Protein AF-A0A436SDS4-F1 (afdb_monomer)

Structure (mmCIF, N/CA/C/O backbone):
data_AF-A0A436SDS4-F1
#
_entry.id   AF-A0A436SDS4-F1
#
loop_
_atom_site.group_PDB
_atom_site.id
_atom_site.type_symbol
_atom_site.label_atom_id
_atom_site.label_alt_id
_atom_site.label_comp_id
_atom_site.label_asym_id
_atom_site.label_entity_id
_atom_site.label_seq_id
_atom_site.pdbx_PDB_ins_code
_atom_site.Cartn_x
_atom_site.Cartn_y
_atom_site.Cartn_z
_atom_site.occupancy
_atom_site.B_iso_or_equiv
_atom_site.auth_seq_id
_atom_site.auth_comp_id
_atom_site.auth_asym_id
_atom_site.auth_atom_id
_atom_site.pdbx_PDB_model_num
ATOM 1 N N . MET A 1 1 ? 10.370 12.986 -16.959 1.00 64.31 1 MET A N 1
ATOM 2 C CA . MET A 1 1 ? 10.474 12.194 -15.726 1.00 64.31 1 MET A CA 1
ATOM 3 C C . MET A 1 1 ? 11.204 10.920 -16.077 1.00 64.31 1 MET A C 1
ATOM 5 O O . MET A 1 1 ? 10.854 10.309 -17.083 1.00 64.31 1 MET A O 1
ATOM 9 N N . GLY A 1 2 ? 12.291 10.632 -15.372 1.00 88.12 2 GLY A N 1
ATOM 10 C CA . GLY A 1 2 ? 13.133 9.462 -15.617 1.00 88.12 2 GLY A CA 1
ATOM 11 C C . GLY A 1 2 ? 12.727 8.273 -14.751 1.00 88.12 2 GLY A C 1
ATOM 12 O O . GLY A 1 2 ? 12.148 8.448 -13.685 1.00 88.12 2 GLY A O 1
ATOM 13 N N . ILE A 1 3 ? 13.109 7.066 -15.173 1.00 90.56 3 ILE A N 1
ATOM 14 C CA . ILE A 1 3 ? 12.833 5.827 -14.429 1.00 90.56 3 ILE A CA 1
ATOM 15 C C . ILE A 1 3 ? 13.349 5.868 -12.980 1.00 90.56 3 ILE A C 1
ATOM 17 O O . ILE A 1 3 ? 12.695 5.354 -12.083 1.00 90.56 3 ILE A O 1
ATOM 21 N N . GLN A 1 4 ? 14.475 6.548 -12.743 1.00 93.31 4 GLN A N 1
ATOM 22 C CA . GLN A 1 4 ? 15.042 6.755 -11.408 1.00 93.31 4 GLN A CA 1
ATOM 23 C C . GLN A 1 4 ? 14.134 7.619 -10.514 1.00 93.31 4 GLN A C 1
ATOM 25 O O . GLN A 1 4 ? 13.904 7.279 -9.358 1.00 93.31 4 GLN A O 1
ATOM 30 N N . GLU A 1 5 ? 13.567 8.703 -11.051 1.00 95.25 5 GLU A N 1
ATOM 31 C CA . GLU A 1 5 ? 12.647 9.579 -10.307 1.00 95.25 5 GLU A CA 1
ATOM 32 C C . GLU A 1 5 ? 11.339 8.846 -9.969 1.00 95.25 5 GLU A C 1
ATOM 34 O O . GLU A 1 5 ? 10.760 9.045 -8.898 1.00 95.25 5 GLU A O 1
ATOM 39 N N . ASP A 1 6 ? 10.872 7.982 -10.875 1.00 95.31 6 ASP A N 1
ATOM 40 C CA . ASP A 1 6 ? 9.683 7.160 -10.652 1.00 95.31 6 ASP A CA 1
ATOM 41 C C . ASP A 1 6 ? 9.939 6.084 -9.583 1.00 95.31 6 ASP A C 1
ATOM 43 O O . ASP A 1 6 ? 9.091 5.881 -8.712 1.00 95.31 6 ASP A O 1
ATOM 47 N N . ILE A 1 7 ? 11.121 5.452 -9.586 1.00 97.25 7 ILE A N 1
ATOM 48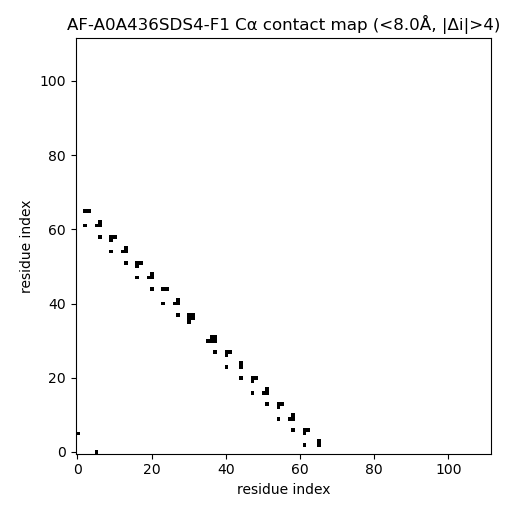 C CA . ILE A 1 7 ? 11.562 4.523 -8.531 1.00 97.25 7 ILE A CA 1
ATOM 49 C C . ILE A 1 7 ? 11.531 5.218 -7.166 1.00 97.25 7 ILE A C 1
ATOM 51 O O . ILE A 1 7 ? 10.861 4.738 -6.251 1.00 97.25 7 ILE A O 1
ATOM 55 N N . GLU A 1 8 ? 12.180 6.377 -7.040 1.00 97.56 8 GLU A N 1
ATOM 56 C CA . GLU A 1 8 ? 12.251 7.132 -5.782 1.00 97.56 8 GLU A CA 1
ATOM 57 C C . GLU A 1 8 ? 10.863 7.534 -5.270 1.00 97.56 8 GLU A C 1
ATOM 59 O O . GLU A 1 8 ? 10.565 7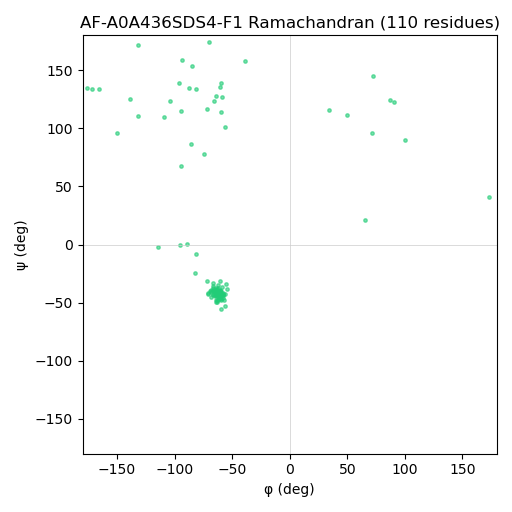.425 -4.076 1.00 97.56 8 GLU A O 1
ATOM 64 N N . ARG A 1 9 ? 9.970 7.947 -6.177 1.00 97.56 9 ARG A N 1
ATOM 65 C CA . ARG A 1 9 ? 8.587 8.289 -5.830 1.00 97.56 9 ARG A CA 1
ATOM 66 C C . ARG A 1 9 ? 7.823 7.086 -5.283 1.00 97.56 9 ARG A C 1
ATOM 68 O O . ARG A 1 9 ? 7.101 7.220 -4.293 1.00 97.56 9 ARG A O 1
ATOM 75 N N . VAL A 1 10 ? 7.964 5.920 -5.914 1.00 97.94 10 VAL A N 1
ATOM 76 C CA . VAL A 1 10 ? 7.288 4.694 -5.469 1.00 97.94 10 VAL A CA 1
ATOM 77 C C . VAL A 1 10 ? 7.853 4.217 -4.131 1.00 97.94 10 VAL A C 1
ATOM 79 O O . VAL A 1 10 ? 7.081 3.843 -3.247 1.00 97.94 10 VAL A O 1
ATOM 82 N N . GLU A 1 11 ? 9.169 4.284 -3.927 1.00 98.44 11 GLU A N 1
ATOM 83 C CA . GLU A 1 11 ? 9.792 3.959 -2.640 1.00 98.44 11 GLU A CA 1
ATOM 84 C C . GLU A 1 11 ? 9.281 4.856 -1.511 1.00 98.44 11 GLU A C 1
ATOM 86 O O . GLU A 1 11 ? 8.905 4.364 -0.441 1.00 98.44 11 GLU A O 1
ATOM 91 N N . GLN A 1 12 ? 9.220 6.166 -1.753 1.00 98.50 12 GLN A N 1
ATOM 92 C CA . GLN A 1 12 ? 8.685 7.115 -0.785 1.00 98.50 12 GLN A CA 1
ATOM 93 C C . GLN A 1 12 ? 7.215 6.811 -0.464 1.00 98.50 12 GLN A C 1
ATOM 95 O O . GLN A 1 12 ? 6.833 6.757 0.707 1.00 98.50 12 GLN A O 1
ATOM 100 N N . HIS A 1 13 ? 6.408 6.512 -1.482 1.00 98.12 13 HIS A N 1
ATOM 101 C CA . HIS A 1 13 ? 5.013 6.134 -1.289 1.00 98.12 13 HIS A CA 1
ATOM 102 C C . HIS A 1 13 ? 4.855 4.852 -0.450 1.00 98.12 13 HIS A C 1
ATOM 104 O O . HIS A 1 13 ? 3.993 4.779 0.428 1.00 98.12 13 HIS A O 1
ATOM 110 N N . ILE A 1 14 ? 5.717 3.848 -0.656 1.00 98.62 14 ILE A N 1
ATOM 111 C CA . ILE A 1 14 ? 5.735 2.626 0.164 1.00 98.62 14 ILE A CA 1
ATOM 112 C C . ILE A 1 14 ? 6.016 2.965 1.633 1.00 98.62 14 ILE A C 1
ATOM 114 O O . ILE A 1 14 ? 5.297 2.476 2.509 1.00 98.62 14 ILE A O 1
ATOM 118 N N . ARG A 1 15 ? 7.004 3.825 1.916 1.00 98.50 15 ARG A N 1
ATOM 119 C CA . ARG A 1 15 ? 7.336 4.251 3.290 1.00 98.50 15 ARG A CA 1
ATOM 120 C C . ARG A 1 15 ? 6.162 4.964 3.960 1.00 98.50 15 ARG A C 1
ATOM 122 O O . ARG A 1 15 ? 5.863 4.712 5.126 1.00 98.50 15 ARG A O 1
ATOM 129 N N . GLU A 1 16 ? 5.454 5.816 3.228 1.00 98.50 16 GLU A N 1
ATOM 130 C CA . GLU A 1 16 ? 4.261 6.502 3.735 1.00 98.50 16 GLU A CA 1
ATOM 131 C C . GLU A 1 16 ? 3.131 5.524 4.076 1.00 98.50 16 GLU A C 1
ATOM 133 O O . GLU A 1 16 ? 2.491 5.656 5.125 1.00 98.50 16 GLU A O 1
ATOM 138 N N . ILE A 1 17 ? 2.900 4.511 3.232 1.00 98.38 17 ILE A N 1
ATOM 139 C CA . ILE A 1 17 ? 1.923 3.453 3.519 1.00 98.38 17 ILE A CA 1
ATOM 140 C C . ILE A 1 17 ? 2.334 2.670 4.770 1.00 98.38 17 ILE A C 1
ATOM 142 O O . ILE A 1 17 ? 1.489 2.393 5.619 1.00 98.38 17 ILE A O 1
ATOM 146 N N . GLU A 1 18 ? 3.615 2.340 4.924 1.00 98.56 18 GLU A N 1
ATOM 147 C CA . GLU A 1 18 ? 4.126 1.620 6.096 1.00 98.56 18 GLU A CA 1
ATOM 148 C C . GLU A 1 18 ? 3.899 2.397 7.395 1.00 98.56 18 GLU A C 1
ATOM 150 O O . GLU A 1 18 ? 3.399 1.834 8.371 1.00 98.56 18 GLU A O 1
ATOM 155 N N . GLN A 1 19 ? 4.151 3.706 7.393 1.00 98.50 19 GLN A N 1
ATOM 156 C CA . GLN A 1 19 ? 3.842 4.556 8.543 1.00 98.50 19 GLN A CA 1
ATOM 157 C C . GLN A 1 19 ? 2.336 4.606 8.840 1.00 98.50 19 GLN A C 1
ATOM 159 O O . GLN A 1 19 ? 1.928 4.612 10.002 1.00 98.50 19 GLN A O 1
ATOM 164 N N . ARG A 1 20 ? 1.484 4.639 7.806 1.00 98.12 20 ARG A N 1
ATOM 165 C CA . ARG A 1 20 ? 0.020 4.608 7.975 1.00 98.12 20 ARG A CA 1
ATOM 166 C C . ARG A 1 20 ? -0.463 3.279 8.542 1.00 98.12 20 ARG A C 1
ATOM 168 O O . ARG A 1 20 ? -1.352 3.290 9.386 1.00 98.12 20 ARG A O 1
ATOM 175 N N . ILE A 1 21 ? 0.120 2.161 8.109 1.00 98.56 21 ILE A N 1
ATOM 176 C CA . ILE A 1 21 ? -0.163 0.827 8.654 1.00 98.56 21 ILE A CA 1
ATOM 177 C C . ILE A 1 21 ? 0.118 0.806 10.154 1.00 98.56 21 ILE A C 1
ATOM 179 O O . ILE A 1 21 ? -0.718 0.327 10.918 1.00 98.56 21 ILE A O 1
ATOM 183 N N . GLU A 1 22 ? 1.261 1.346 10.576 1.00 98.38 22 GLU A N 1
ATOM 184 C CA . GLU A 1 22 ? 1.634 1.351 11.989 1.00 98.38 22 GLU A CA 1
ATOM 185 C C . GLU A 1 22 ? 0.704 2.235 12.825 1.00 98.38 22 GLU A C 1
ATOM 187 O O . GLU A 1 22 ? 0.178 1.795 13.845 1.00 98.38 22 GLU A O 1
ATOM 192 N N . ARG A 1 23 ? 0.369 3.435 12.334 1.00 97.88 23 ARG A N 1
ATOM 193 C CA . ARG A 1 23 ? -0.647 4.282 12.980 1.00 97.88 23 ARG A CA 1
ATOM 194 C C . ARG A 1 23 ? -2.000 3.579 13.096 1.00 97.88 23 ARG A C 1
ATOM 196 O O . ARG A 1 23 ? -2.636 3.643 14.143 1.00 97.88 23 ARG A O 1
ATOM 203 N N . GLN A 1 24 ? -2.430 2.888 12.042 1.00 98.06 24 GLN A N 1
ATOM 204 C CA . GLN A 1 24 ? -3.718 2.199 12.023 1.00 98.06 24 GLN A CA 1
ATOM 205 C C . GLN A 1 24 ? -3.773 1.033 13.015 1.00 98.06 24 GLN A C 1
ATOM 207 O O . GLN A 1 24 ? -4.826 0.771 13.590 1.00 98.06 24 GLN A O 1
ATOM 212 N N . ARG A 1 25 ? -2.648 0.350 13.247 1.00 98.25 25 ARG A N 1
ATOM 213 C CA . ARG A 1 25 ? -2.546 -0.657 14.311 1.00 98.25 25 ARG A CA 1
ATOM 214 C C . ARG A 1 25 ? -2.779 -0.036 15.682 1.00 98.25 25 ARG A C 1
ATOM 216 O O . ARG A 1 25 ? -3.587 -0.572 16.427 1.00 98.25 25 ARG A O 1
ATOM 223 N N . GLY A 1 26 ? -2.169 1.118 15.959 1.00 97.94 26 GLY A N 1
ATOM 224 C CA . GLY A 1 26 ? -2.410 1.860 17.200 1.00 97.94 26 GLY A CA 1
ATOM 225 C C . GLY A 1 26 ? -3.882 2.243 17.394 1.00 97.94 26 GLY A C 1
ATOM 226 O O . GLY A 1 26 ? -4.425 2.052 18.477 1.00 97.94 26 GLY A O 1
ATOM 227 N N . VAL A 1 27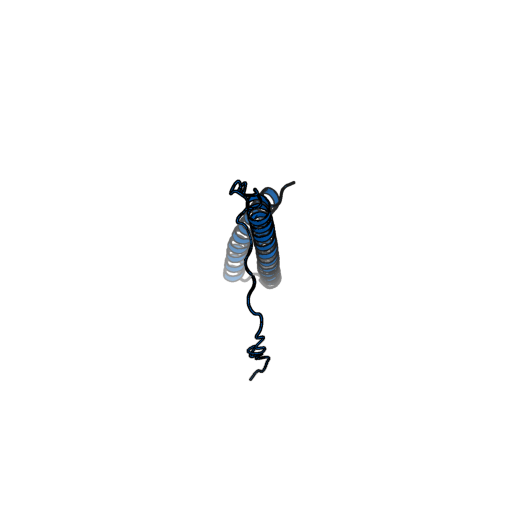 ? -4.557 2.698 16.331 1.00 96.81 27 VAL A N 1
ATOM 228 C CA . VAL A 1 27 ? -6.004 2.998 16.364 1.00 96.81 27 VAL A CA 1
ATOM 229 C C . VAL A 1 27 ? -6.832 1.756 16.698 1.00 96.81 27 VAL A C 1
ATOM 231 O O . VAL A 1 27 ? -7.770 1.841 17.486 1.00 96.81 27 VAL A O 1
ATOM 234 N N . ILE A 1 28 ? -6.496 0.602 16.113 1.00 98.06 28 ILE A N 1
ATOM 235 C CA . ILE A 1 28 ? -7.191 -0.660 16.401 1.00 98.06 28 ILE A CA 1
ATOM 236 C C . ILE A 1 28 ? -6.985 -1.054 17.863 1.00 98.06 28 ILE A C 1
ATOM 238 O O . ILE A 1 28 ? -7.972 -1.313 18.541 1.00 98.06 28 ILE A O 1
ATOM 242 N N . THR A 1 29 ? -5.746 -1.042 18.358 1.00 98.31 29 THR A N 1
ATOM 243 C CA . THR A 1 29 ? -5.443 -1.368 19.759 1.00 98.31 29 THR A CA 1
ATOM 244 C C . THR A 1 29 ? -6.210 -0.464 20.722 1.00 98.31 29 THR A C 1
ATOM 246 O O . THR A 1 29 ? -6.883 -0.961 21.618 1.00 98.31 29 THR A O 1
ATOM 249 N N . GLN A 1 30 ? -6.206 0.852 20.492 1.00 97.69 30 GLN A N 1
ATOM 250 C CA . GLN A 1 30 ? -6.946 1.794 21.334 1.00 97.69 30 GLN A CA 1
ATOM 251 C C . GLN A 1 30 ? -8.462 1.537 21.306 1.00 97.69 30 GLN A C 1
ATOM 253 O O . GLN A 1 30 ? -9.130 1.625 22.339 1.00 97.69 30 GLN A O 1
ATOM 258 N N . ALA A 1 31 ? -9.020 1.230 20.132 1.00 97.12 31 ALA A N 1
ATOM 259 C CA . ALA A 1 31 ? -10.435 0.905 19.997 1.00 97.12 31 ALA A CA 1
ATOM 260 C C . ALA A 1 31 ? -10.790 -0.389 20.748 1.00 97.12 31 ALA A C 1
ATOM 262 O O . ALA A 1 31 ? -11.805 -0.419 21.437 1.00 97.12 31 ALA A O 1
ATOM 263 N N . GLU A 1 32 ? -9.939 -1.415 20.684 1.00 97.00 32 GLU A N 1
ATOM 264 C CA . GLU A 1 32 ? -10.118 -2.674 21.420 1.00 97.00 32 GLU A CA 1
ATOM 265 C C . GLU A 1 32 ? -10.096 -2.467 22.932 1.00 97.00 32 GLU A C 1
ATOM 267 O O . GLU A 1 32 ? -11.003 -2.925 23.625 1.00 97.00 32 GLU A O 1
ATOM 272 N N . GLU A 1 33 ? -9.109 -1.726 23.436 1.00 97.81 33 GLU A N 1
ATOM 273 C CA . GLU A 1 33 ? -8.995 -1.382 24.859 1.00 97.81 33 GLU A CA 1
ATOM 274 C C . GLU A 1 33 ? -10.204 -0.581 25.358 1.00 97.81 33 GLU A C 1
ATOM 276 O O . GLU A 1 33 ? -10.620 -0.719 26.507 1.00 97.81 33 GLU A O 1
ATOM 281 N N . SER A 1 34 ? -10.801 0.225 24.479 1.00 97.12 34 SER A N 1
ATOM 282 C CA . SER A 1 34 ? -11.976 1.048 24.780 1.00 97.12 34 SER A CA 1
ATOM 283 C C . SER A 1 34 ? -13.311 0.329 24.536 1.00 97.12 34 SER A C 1
ATOM 285 O O . SER A 1 34 ? -14.366 0.936 24.715 1.00 97.12 34 SER A O 1
ATOM 287 N N . GLY A 1 35 ? -13.299 -0.935 24.090 1.00 97.00 35 GLY A N 1
ATOM 288 C CA . GLY A 1 35 ? -14.509 -1.688 23.736 1.00 97.00 35 GLY A CA 1
ATOM 289 C C . GLY A 1 35 ? -15.272 -1.131 22.524 1.00 97.00 35 GLY A C 1
ATOM 290 O O . GLY A 1 35 ? -16.468 -1.381 22.374 1.00 97.00 35 GLY A O 1
ATOM 291 N N . LEU A 1 36 ? -14.603 -0.353 21.670 1.00 97.00 36 LEU A N 1
ATOM 292 C CA . LEU A 1 36 ? -15.174 0.230 20.459 1.00 97.00 36 LEU A CA 1
ATOM 293 C C . LEU A 1 36 ? -15.103 -0.752 19.273 1.00 97.00 36 LEU A C 1
ATOM 295 O O . LEU A 1 36 ? -14.203 -1.593 19.207 1.00 97.00 36 LEU A O 1
ATOM 299 N N . PRO A 1 37 ? -16.010 -0.635 18.285 1.00 96.12 37 PRO A N 1
ATOM 300 C CA . PRO A 1 37 ? -15.977 -1.473 17.089 1.00 96.12 37 PRO A CA 1
ATOM 301 C C . PRO A 1 37 ? -14.679 -1.310 16.289 1.00 96.12 37 PRO A C 1
ATOM 303 O O . PRO A 1 37 ? -14.240 -0.191 16.015 1.00 96.12 37 PRO A O 1
ATOM 306 N N . THR A 1 38 ? -14.095 -2.427 15.842 1.00 97.50 38 THR A N 1
ATOM 307 C CA . THR A 1 38 ? -12.817 -2.427 15.104 1.00 97.50 38 THR A CA 1
ATOM 308 C C . THR A 1 38 ? -12.922 -2.883 13.649 1.00 97.50 38 THR A C 1
ATOM 310 O O . THR A 1 38 ? -11.930 -2.804 12.926 1.00 97.50 38 THR A O 1
ATOM 313 N N . ASP A 1 39 ? -14.106 -3.273 13.167 1.00 97.25 39 ASP A N 1
ATOM 314 C CA . ASP A 1 39 ? -14.292 -3.802 11.806 1.00 97.25 39 ASP A CA 1
ATOM 315 C C . ASP A 1 39 ? -13.882 -2.802 10.717 1.00 97.25 39 ASP A C 1
ATOM 317 O O . ASP A 1 39 ? -13.117 -3.133 9.810 1.00 97.25 39 ASP A O 1
ATOM 321 N N . GLY A 1 40 ? -14.324 -1.546 10.834 1.00 96.56 40 GLY A N 1
ATOM 322 C CA . GLY A 1 40 ? -13.932 -0.470 9.918 1.00 96.56 40 GLY A CA 1
ATOM 323 C C . GLY A 1 40 ? -12.413 -0.242 9.910 1.00 96.56 40 GLY A C 1
ATOM 324 O O . GLY A 1 40 ? -11.783 -0.357 8.853 1.00 96.56 40 GLY A O 1
ATOM 325 N N . PRO A 1 41 ? -11.792 0.017 11.077 1.00 96.69 41 PRO A N 1
ATOM 326 C CA . PRO A 1 41 ? -10.343 0.133 11.195 1.00 96.69 41 PRO A CA 1
ATOM 327 C C . PRO A 1 41 ? -9.551 -1.069 10.657 1.00 96.69 41 PRO A C 1
ATOM 329 O O . PRO A 1 41 ? -8.504 -0.870 10.034 1.00 96.69 41 PRO A O 1
ATOM 332 N N . ARG A 1 42 ? -10.041 -2.298 10.856 1.00 97.69 42 ARG A N 1
ATOM 333 C CA . ARG A 1 42 ? -9.424 -3.541 10.365 1.00 97.69 42 ARG A CA 1
ATOM 334 C C . ARG A 1 42 ? -9.539 -3.685 8.849 1.00 97.69 42 ARG A C 1
ATOM 336 O O . ARG A 1 42 ? -8.544 -4.027 8.210 1.00 97.69 42 ARG A O 1
ATOM 343 N N . ASN A 1 43 ? -10.691 -3.358 8.267 1.00 97.88 43 ASN A N 1
ATOM 344 C CA . ASN A 1 43 ? -10.868 -3.327 6.814 1.00 97.88 43 ASN A CA 1
ATOM 345 C C . ASN A 1 43 ? -9.939 -2.302 6.161 1.00 97.88 43 ASN A C 1
ATOM 347 O O . ASN A 1 43 ? -9.294 -2.591 5.154 1.00 97.88 43 ASN A O 1
ATOM 351 N N . PHE A 1 44 ? -9.806 -1.121 6.764 1.00 96.94 44 PHE A N 1
ATOM 352 C CA . PHE A 1 44 ? -8.881 -0.115 6.257 1.00 96.94 44 PHE A CA 1
ATOM 353 C C . PHE A 1 44 ? -7.416 -0.565 6.364 1.00 96.94 44 PHE A C 1
ATOM 355 O O . PHE A 1 44 ? -6.636 -0.378 5.430 1.00 96.94 44 PHE A O 1
ATOM 362 N N . LEU A 1 45 ? -7.037 -1.233 7.459 1.00 98.25 45 LEU A N 1
ATOM 363 C CA . LEU A 1 45 ? -5.709 -1.834 7.592 1.00 98.25 45 LEU A CA 1
ATOM 364 C C . LEU A 1 45 ? -5.444 -2.899 6.514 1.00 98.25 45 LEU A C 1
ATOM 366 O O . LEU A 1 45 ? -4.333 -2.964 5.986 1.00 98.25 45 LEU A O 1
ATOM 370 N N . TRP A 1 46 ? -6.436 -3.730 6.184 1.00 98.38 46 TRP A N 1
ATOM 371 C CA . TRP A 1 46 ? -6.334 -4.689 5.083 1.00 98.38 46 TRP A CA 1
ATOM 372 C C . TRP A 1 46 ? -6.083 -3.976 3.746 1.00 98.38 46 TRP A C 1
ATOM 374 O O . TRP A 1 46 ? -5.119 -4.306 3.057 1.00 98.38 46 TRP A O 1
ATOM 384 N N . PHE A 1 47 ? -6.849 -2.925 3.443 1.00 98.25 47 PHE A N 1
ATOM 385 C CA . PHE A 1 47 ? -6.669 -2.120 2.230 1.00 98.25 47 PHE A CA 1
ATOM 386 C C . PHE A 1 47 ? -5.260 -1.509 2.121 1.00 98.25 47 PHE A C 1
ATOM 388 O O . PHE A 1 47 ? -4.644 -1.534 1.052 1.00 98.25 47 PHE A O 1
ATOM 395 N N . LEU A 1 48 ? -4.706 -0.993 3.225 1.00 98.38 48 LEU A N 1
ATOM 396 C CA . LEU A 1 48 ? -3.340 -0.455 3.237 1.00 98.38 48 LEU A CA 1
ATOM 397 C C . LEU A 1 48 ? -2.287 -1.532 2.942 1.00 98.38 48 LEU A C 1
ATOM 399 O O . LEU A 1 48 ? -1.314 -1.264 2.236 1.00 98.38 48 LEU A O 1
ATOM 403 N N . LYS A 1 49 ? -2.469 -2.750 3.464 1.00 98.38 49 LYS A N 1
ATOM 404 C CA . LYS A 1 49 ? -1.567 -3.876 3.177 1.00 98.38 49 LYS A CA 1
ATOM 405 C C . LYS A 1 49 ? -1.618 -4.272 1.703 1.00 98.38 49 LYS A C 1
ATOM 407 O O . LYS A 1 49 ? -0.559 -4.487 1.119 1.00 98.38 49 LYS A O 1
ATOM 412 N N . GLU A 1 50 ? -2.810 -4.299 1.113 1.00 98.56 50 GLU A N 1
ATOM 413 C CA . GLU A 1 50 ? -2.992 -4.599 -0.309 1.00 98.56 50 GLU A CA 1
ATOM 414 C C . GLU A 1 50 ? -2.321 -3.536 -1.186 1.00 98.56 50 GLU A C 1
ATOM 416 O O . GLU A 1 50 ? -1.503 -3.847 -2.050 1.00 98.56 50 GLU A O 1
ATOM 421 N N . THR A 1 51 ? -2.558 -2.260 -0.871 1.00 97.88 51 THR A N 1
ATOM 422 C CA . THR A 1 51 ? -1.930 -1.127 -1.566 1.00 97.88 51 THR A CA 1
ATOM 423 C C . THR A 1 51 ? -0.401 -1.206 -1.490 1.00 97.88 51 THR A C 1
ATOM 425 O O . THR A 1 51 ? 0.279 -1.028 -2.497 1.00 97.88 51 THR A O 1
ATOM 428 N N . ARG A 1 52 ? 0.166 -1.539 -0.319 1.00 98.44 52 ARG A N 1
ATOM 429 C CA . ARG A 1 52 ? 1.618 -1.747 -0.162 1.00 98.44 52 ARG A CA 1
ATOM 430 C C . ARG A 1 52 ? 2.139 -2.875 -1.054 1.00 98.44 52 ARG A C 1
ATOM 432 O O . ARG A 1 52 ? 3.242 -2.749 -1.580 1.00 98.44 52 ARG A O 1
ATOM 439 N N . SER A 1 53 ? 1.387 -3.968 -1.193 1.00 98.50 53 SER A N 1
ATOM 440 C CA . SER A 1 53 ? 1.768 -5.087 -2.062 1.00 98.50 53 SER A CA 1
ATOM 441 C C . SER A 1 53 ? 1.833 -4.645 -3.522 1.00 98.50 53 SER A C 1
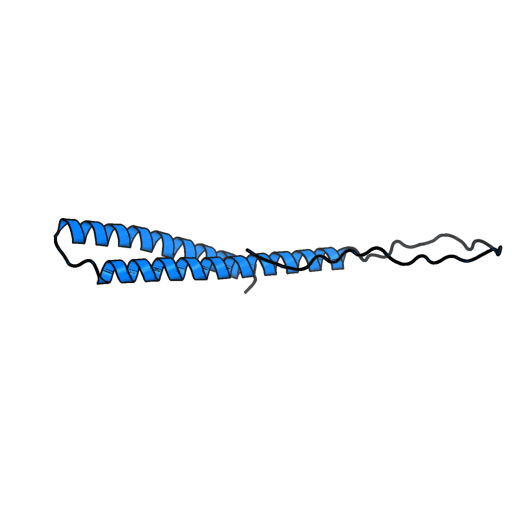ATOM 443 O O . SER A 1 53 ? 2.865 -4.813 -4.165 1.00 98.50 53 SER A O 1
ATOM 445 N N . LEU A 1 54 ? 0.790 -3.970 -4.008 1.00 98.44 54 LEU A N 1
ATOM 446 C CA . LEU A 1 54 ? 0.736 -3.459 -5.380 1.00 98.44 54 LEU A CA 1
ATOM 447 C C . LEU A 1 54 ? 1.868 -2.466 -5.678 1.00 98.44 54 LEU A C 1
ATOM 449 O O . LEU A 1 54 ? 2.498 -2.545 -6.732 1.00 98.44 54 LEU A O 1
ATOM 453 N N . SER A 1 55 ? 2.177 -1.568 -4.739 1.00 98.06 55 SER A N 1
ATOM 454 C CA . SER A 1 55 ? 3.294 -0.626 -4.884 1.00 98.06 55 SER A CA 1
ATOM 455 C C . SER A 1 55 ? 4.648 -1.335 -4.981 1.00 98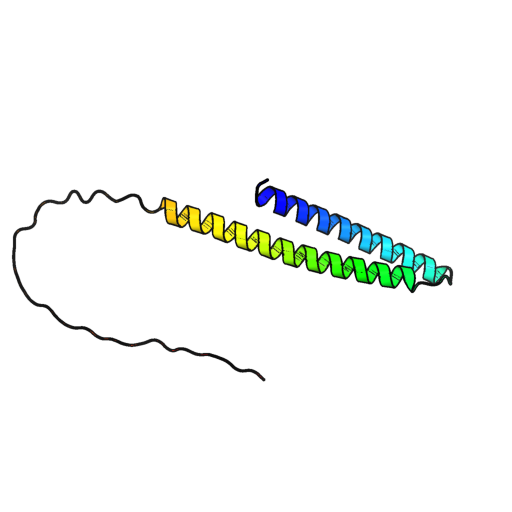.06 55 SER A C 1
ATOM 457 O O . SER A 1 55 ? 5.518 -0.899 -5.731 1.00 98.06 55 SER A O 1
ATOM 459 N N . ARG A 1 56 ? 4.837 -2.452 -4.270 1.00 98.50 56 ARG A N 1
ATOM 460 C CA . ARG A 1 56 ? 6.065 -3.260 -4.363 1.00 98.50 56 ARG A CA 1
ATOM 461 C C . ARG A 1 56 ? 6.180 -4.001 -5.677 1.00 98.50 56 ARG A C 1
ATOM 463 O O . ARG A 1 56 ? 7.258 -4.010 -6.264 1.00 98.50 56 ARG A O 1
ATOM 470 N N . ASP A 1 57 ? 5.081 -4.576 -6.149 1.00 98.50 57 ASP A N 1
ATOM 471 C CA . ASP A 1 57 ? 5.050 -5.220 -7.459 1.00 98.50 57 ASP A CA 1
ATOM 472 C C . ASP A 1 57 ? 5.365 -4.205 -8.561 1.00 98.50 57 ASP A C 1
ATOM 474 O O . ASP A 1 57 ? 6.106 -4.502 -9.500 1.00 98.50 57 ASP A O 1
ATOM 478 N N . HIS A 1 58 ? 4.851 -2.981 -8.426 1.00 97.62 58 HIS A N 1
ATOM 479 C CA . HIS A 1 58 ? 5.168 -1.891 -9.336 1.00 97.62 58 HIS A CA 1
ATOM 480 C C . HIS A 1 58 ? 6.650 -1.497 -9.281 1.00 97.62 58 HIS A C 1
ATOM 482 O O . HIS A 1 58 ? 7.287 -1.435 -10.334 1.00 97.62 58 HIS A O 1
ATOM 488 N N . LEU A 1 59 ? 7.217 -1.314 -8.084 1.00 98.12 59 LEU A N 1
ATOM 489 C CA . LEU A 1 59 ? 8.646 -1.042 -7.903 1.00 98.12 59 LEU A CA 1
ATOM 490 C C . LEU A 1 59 ? 9.515 -2.136 -8.540 1.00 98.12 59 LEU A C 1
ATOM 492 O O . LEU A 1 59 ? 10.475 -1.833 -9.242 1.00 98.12 59 LEU A O 1
ATOM 496 N N . GLY A 1 60 ? 9.144 -3.407 -8.365 1.00 97.94 60 GLY A N 1
ATOM 497 C CA . GLY A 1 60 ? 9.846 -4.535 -8.979 1.00 97.94 60 GLY A CA 1
ATOM 498 C C . GLY A 1 60 ? 9.881 -4.463 -10.509 1.00 97.94 60 GLY A C 1
ATOM 499 O O . GLY A 1 60 ? 10.900 -4.791 -11.116 1.00 97.94 60 GLY A O 1
ATOM 500 N N . ARG A 1 61 ? 8.803 -3.982 -11.143 1.00 96.94 61 ARG A N 1
ATOM 501 C CA . ARG A 1 61 ? 8.766 -3.756 -12.598 1.00 96.94 61 ARG A CA 1
ATOM 502 C C . ARG A 1 61 ? 9.683 -2.608 -13.015 1.00 96.94 61 ARG A C 1
ATOM 504 O O . ARG A 1 61 ? 10.456 -2.787 -13.948 1.00 96.94 61 ARG A O 1
ATOM 511 N N . LEU A 1 62 ? 9.656 -1.485 -12.293 1.00 96.81 62 LEU A N 1
ATOM 512 C CA . LEU A 1 62 ? 10.533 -0.342 -12.577 1.00 96.81 62 LEU A CA 1
ATOM 513 C C . LEU A 1 62 ? 12.016 -0.721 -12.469 1.00 96.81 62 LEU A C 1
ATOM 515 O O . LEU A 1 62 ? 12.802 -0.387 -13.349 1.00 96.81 62 LEU A O 1
ATOM 519 N N . LEU A 1 63 ? 12.396 -1.481 -11.441 1.00 96.31 63 LEU A N 1
ATOM 520 C CA . LEU A 1 63 ? 13.770 -1.965 -11.279 1.00 96.31 63 LEU A CA 1
ATOM 521 C C . LEU A 1 63 ? 14.190 -2.911 -12.416 1.00 96.31 63 LEU A C 1
ATOM 523 O O . LEU A 1 63 ? 15.320 -2.843 -12.900 1.00 96.31 63 LEU A O 1
ATOM 527 N N . ALA A 1 64 ? 13.286 -3.780 -12.877 1.00 95.19 64 ALA A N 1
ATOM 528 C CA . ALA A 1 64 ? 13.559 -4.663 -14.009 1.00 95.19 64 ALA A CA 1
ATOM 529 C C . ALA A 1 64 ? 13.742 -3.885 -15.324 1.00 95.19 64 ALA A C 1
ATOM 531 O O . ALA A 1 64 ? 14.622 -4.218 -16.121 1.00 95.19 64 ALA A O 1
ATOM 532 N N . ASP A 1 65 ? 12.937 -2.847 -15.545 1.00 92.88 65 ASP A N 1
ATOM 533 C CA . ASP A 1 65 ? 13.046 -1.976 -16.715 1.00 92.88 65 ASP A CA 1
ATOM 534 C C . ASP A 1 65 ? 14.334 -1.140 -16.673 1.00 92.88 65 ASP A C 1
ATOM 536 O O . ASP A 1 65 ? 15.023 -1.016 -17.689 1.00 92.88 65 ASP A O 1
ATOM 540 N N . GLU A 1 66 ? 14.727 -0.647 -15.494 1.00 93.00 66 GLU A N 1
ATOM 541 C CA . GLU A 1 66 ? 15.986 0.076 -15.300 1.00 93.00 66 GLU A CA 1
ATOM 542 C C . GLU A 1 66 ? 17.194 -0.816 -15.620 1.00 93.00 66 GLU A C 1
ATOM 544 O O . GLU A 1 66 ? 18.103 -0.411 -16.353 1.00 93.00 66 GLU A O 1
ATOM 549 N N . PHE A 1 67 ? 17.182 -2.060 -15.137 1.00 91.00 67 PHE A N 1
ATOM 550 C CA . PHE A 1 67 ? 18.229 -3.036 -15.424 1.00 91.00 67 PHE A CA 1
ATOM 551 C C . PHE A 1 67 ? 18.347 -3.320 -16.930 1.00 91.00 67 PHE A C 1
ATOM 553 O O . PHE A 1 67 ? 19.438 -3.259 -17.496 1.00 91.00 67 PHE A O 1
ATOM 560 N N . ARG A 1 68 ? 17.217 -3.538 -17.616 1.00 90.06 68 ARG A N 1
ATOM 561 C CA . ARG A 1 68 ? 17.184 -3.757 -19.075 1.00 90.06 68 ARG A CA 1
ATOM 562 C C . ARG A 1 68 ? 17.695 -2.554 -19.865 1.00 90.06 68 ARG A C 1
ATOM 564 O O . ARG A 1 68 ? 18.364 -2.731 -20.888 1.00 90.06 68 ARG A O 1
ATOM 571 N N . ALA A 1 69 ? 17.389 -1.340 -19.411 1.00 85.12 69 ALA A N 1
ATOM 572 C CA . ALA A 1 69 ? 17.878 -0.116 -20.035 1.00 85.12 69 ALA A CA 1
ATOM 573 C C . ALA A 1 69 ? 19.407 0.002 -19.913 1.00 85.12 69 ALA A C 1
ATOM 575 O O . ALA A 1 69 ? 20.081 0.274 -20.910 1.00 85.12 69 ALA A O 1
ATOM 576 N N . LYS A 1 70 ? 19.964 -0.284 -18.727 1.00 82.88 70 LYS A N 1
ATOM 577 C CA . LYS A 1 70 ? 21.417 -0.291 -18.480 1.00 82.88 70 LYS A CA 1
ATOM 578 C C . LYS A 1 70 ? 22.137 -1.378 -19.291 1.00 82.88 70 LYS A C 1
ATOM 580 O O . LYS A 1 70 ? 23.148 -1.093 -19.933 1.00 82.88 70 LYS A O 1
ATOM 585 N N . ASP A 1 71 ? 21.582 -2.588 -19.358 1.00 78.94 71 ASP A N 1
ATOM 586 C CA . ASP A 1 71 ? 22.126 -3.693 -20.163 1.00 78.94 71 ASP A CA 1
ATOM 587 C C . ASP A 1 71 ? 22.170 -3.368 -21.663 1.00 78.94 71 ASP A C 1
ATOM 589 O O . ASP A 1 71 ? 23.133 -3.699 -22.363 1.00 78.94 71 ASP A O 1
ATOM 593 N N . SER A 1 72 ? 21.134 -2.698 -22.171 1.00 74.88 72 SER A N 1
ATOM 594 C CA . SER A 1 72 ? 21.058 -2.290 -23.577 1.00 74.88 72 SER A CA 1
ATOM 595 C C . SER A 1 72 ? 22.113 -1.231 -23.918 1.00 74.88 72 SER A C 1
ATOM 597 O O . SER A 1 72 ? 22.730 -1.294 -24.982 1.00 74.88 72 SER A O 1
ATOM 599 N N . GLN A 1 73 ? 22.382 -0.300 -22.997 1.00 71.19 73 GLN A N 1
ATOM 600 C CA . GLN A 1 73 ? 23.439 0.705 -23.149 1.00 71.19 73 GLN A CA 1
ATOM 601 C C . GLN A 1 73 ? 24.839 0.074 -23.145 1.00 71.19 73 GLN A C 1
ATOM 603 O O . GLN A 1 73 ? 25.662 0.406 -23.999 1.00 71.19 73 GLN A O 1
ATOM 608 N N . LEU A 1 74 ? 25.095 -0.893 -22.257 1.00 68.50 74 LEU A N 1
ATOM 609 C CA . LEU A 1 74 ? 26.366 -1.629 -22.211 1.00 68.50 74 LEU A CA 1
ATOM 610 C C . LEU A 1 74 ? 26.608 -2.465 -23.479 1.00 68.50 74 LEU A C 1
ATOM 612 O O . LEU A 1 74 ? 27.735 -2.535 -23.970 1.00 68.50 74 LEU A O 1
ATOM 616 N N . ARG A 1 75 ? 25.558 -3.070 -24.052 1.00 59.81 75 ARG A N 1
ATOM 617 C CA . ARG A 1 75 ? 25.654 -3.818 -25.319 1.00 59.81 75 ARG A CA 1
ATOM 618 C C . ARG A 1 75 ? 25.858 -2.920 -26.539 1.00 59.81 75 ARG A C 1
ATOM 620 O O . ARG A 1 75 ? 26.512 -3.348 -27.483 1.00 59.81 75 ARG A O 1
ATOM 627 N N . CYS A 1 76 ? 25.331 -1.696 -26.530 1.00 56.69 76 CYS A N 1
ATOM 628 C CA . CYS A 1 76 ? 25.504 -0.759 -27.642 1.00 56.69 76 CYS A CA 1
ATOM 629 C C . CYS A 1 76 ? 26.852 -0.011 -27.592 1.00 56.69 76 CYS A C 1
ATOM 631 O O . CYS A 1 76 ? 27.359 0.399 -28.633 1.00 56.69 76 CYS A O 1
ATOM 633 N N . GLY A 1 77 ? 27.462 0.127 -26.407 1.00 54.31 77 GLY A N 1
ATOM 634 C CA . GLY A 1 77 ? 28.773 0.761 -26.217 1.00 54.31 77 GLY A CA 1
ATOM 635 C C . GLY A 1 77 ? 29.992 -0.129 -26.505 1.00 54.31 77 GLY A C 1
ATOM 636 O O . GLY A 1 77 ? 31.111 0.376 -26.519 1.00 54.31 77 GLY A O 1
ATOM 637 N N . SER A 1 78 ? 29.8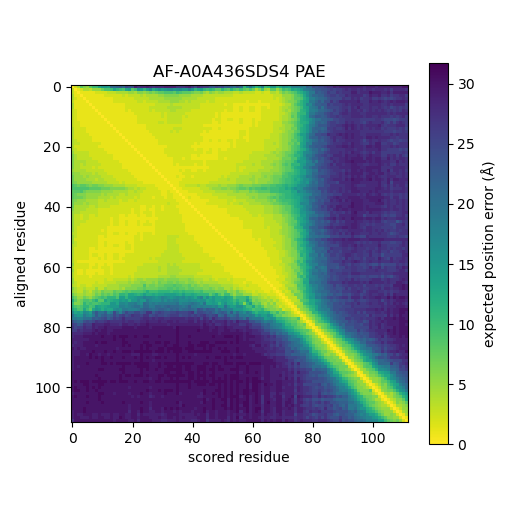12 -1.435 -26.744 1.00 53.22 78 SER A N 1
ATOM 638 C CA . SER A 1 78 ? 30.918 -2.376 -27.007 1.00 53.22 78 SER A CA 1
ATOM 639 C C . SER A 1 78 ? 31.211 -2.622 -28.493 1.00 53.22 78 SER A C 1
ATOM 641 O O . SER A 1 78 ? 32.159 -3.334 -28.826 1.00 53.22 78 SER A O 1
ATOM 643 N N . LEU A 1 79 ? 30.458 -2.001 -29.405 1.00 50.22 79 LEU A N 1
ATOM 644 C CA . LEU A 1 79 ? 30.711 -2.065 -30.845 1.00 50.22 79 LEU A CA 1
ATOM 645 C C . LEU A 1 79 ? 31.559 -0.872 -31.300 1.00 50.22 79 LEU A C 1
ATOM 647 O O . LEU A 1 79 ? 31.099 -0.017 -32.052 1.00 50.22 79 LEU A O 1
ATOM 651 N N . HIS A 1 80 ? 32.821 -0.832 -30.869 1.00 44.47 80 HIS A N 1
ATOM 652 C CA . HIS A 1 80 ? 33.848 -0.092 -31.601 1.00 44.47 80 HIS A CA 1
ATOM 653 C C . HIS A 1 80 ? 34.721 -1.108 -32.359 1.00 44.47 80 HIS A C 1
ATOM 655 O O . HIS A 1 80 ? 35.238 -2.046 -31.741 1.00 44.47 80 HIS A O 1
ATOM 661 N N . PRO A 1 81 ? 34.853 -0.991 -33.694 1.00 46.06 81 PRO A N 1
ATOM 662 C CA . PRO A 1 81 ? 35.565 -1.964 -34.502 1.00 46.06 81 PRO A CA 1
ATOM 663 C C . PRO A 1 81 ? 37.056 -1.818 -34.219 1.00 46.06 81 PRO A C 1
ATOM 665 O O . PRO A 1 81 ? 37.659 -0.783 -34.498 1.00 46.06 81 PRO A O 1
ATOM 668 N N . GLN A 1 82 ? 37.672 -2.860 -33.666 1.00 43.59 82 GLN A N 1
ATOM 669 C CA . GLN A 1 82 ? 39.125 -2.939 -33.672 1.00 43.59 82 GLN A CA 1
ATOM 670 C C . GLN A 1 82 ? 39.576 -2.923 -35.133 1.00 43.59 82 GLN A C 1
ATOM 672 O O . GLN A 1 82 ? 39.261 -3.830 -35.904 1.00 43.59 82 GLN A O 1
ATOM 677 N N . GLY A 1 83 ? 40.274 -1.853 -35.510 1.00 45.75 83 GLY A N 1
ATOM 678 C CA . GLY A 1 83 ? 40.898 -1.705 -36.811 1.00 45.75 83 GLY A CA 1
ATOM 679 C C . GLY A 1 83 ? 41.843 -2.872 -37.073 1.00 45.75 83 GLY A C 1
ATOM 680 O O . GLY A 1 83 ? 42.973 -2.901 -36.588 1.00 45.75 83 GLY A O 1
ATOM 681 N N . LEU A 1 84 ? 41.382 -3.831 -37.871 1.00 44.06 84 LEU A N 1
ATOM 682 C CA . LEU A 1 84 ? 42.212 -4.869 -38.466 1.00 44.06 84 LEU A CA 1
ATOM 683 C C . LEU A 1 84 ? 43.029 -4.249 -39.604 1.00 44.06 84 LEU A C 1
ATOM 685 O O . LEU A 1 84 ? 42.739 -4.424 -40.781 1.00 44.06 84 LEU A O 1
ATOM 689 N N . SER A 1 85 ? 44.089 -3.528 -39.240 1.00 51.31 85 SER A N 1
ATOM 690 C CA . SER A 1 85 ? 45.235 -3.332 -40.124 1.00 51.31 85 SER A CA 1
ATOM 691 C C . SER A 1 85 ? 46.181 -4.514 -39.938 1.00 51.31 85 SER A C 1
ATOM 693 O O . SER A 1 85 ? 47.095 -4.472 -39.114 1.00 51.31 85 SER A O 1
ATOM 695 N N . ARG A 1 86 ? 45.950 -5.601 -40.682 1.00 44.91 86 ARG A N 1
ATOM 696 C CA . ARG A 1 86 ? 46.985 -6.602 -40.970 1.00 44.91 86 ARG A CA 1
ATOM 697 C C . ARG A 1 86 ? 46.884 -7.054 -42.428 1.00 44.91 86 ARG A C 1
ATOM 699 O O . ARG A 1 86 ? 45.831 -7.440 -42.913 1.00 44.91 86 ARG A O 1
ATOM 706 N N . LYS A 1 87 ? 48.037 -6.899 -43.077 1.00 44.69 87 LYS A N 1
ATOM 707 C CA . LYS A 1 87 ? 48.449 -7.086 -44.475 1.00 44.69 87 LYS A CA 1
ATOM 708 C C . LYS A 1 87 ? 47.851 -8.306 -45.205 1.00 44.69 87 LYS A C 1
ATOM 710 O O . LYS A 1 87 ? 47.512 -9.290 -44.553 1.00 44.69 87 LYS A O 1
ATOM 715 N N . PRO A 1 88 ? 47.809 -8.282 -46.555 1.00 40.53 88 PRO A N 1
ATOM 716 C CA . PRO A 1 88 ? 47.334 -9.412 -47.347 1.00 40.53 88 PRO A CA 1
ATOM 717 C C . PRO A 1 88 ? 48.278 -10.607 -47.182 1.00 40.53 88 PRO A C 1
ATOM 719 O O . PRO A 1 88 ? 49.476 -10.504 -47.448 1.00 40.53 88 PRO A O 1
ATOM 722 N N . VAL A 1 89 ? 47.733 -11.742 -46.747 1.00 48.91 89 VAL A N 1
ATOM 723 C CA . VAL A 1 89 ? 48.423 -13.032 -46.799 1.00 48.91 89 VAL A CA 1
ATOM 724 C C . VAL A 1 89 ? 48.001 -13.720 -48.087 1.00 48.91 89 VAL A C 1
ATOM 726 O O . VAL A 1 89 ? 46.833 -14.048 -48.293 1.00 48.91 89 VAL A O 1
ATOM 729 N N . SER A 1 90 ? 48.974 -13.894 -48.970 1.00 45.12 90 SER A N 1
ATOM 730 C CA . SER A 1 90 ? 48.868 -14.674 -50.190 1.00 45.12 90 SER A CA 1
ATOM 731 C C . SER A 1 90 ? 48.487 -16.125 -49.881 1.00 45.12 90 SER A C 1
ATOM 733 O O . SER A 1 90 ? 49.146 -16.789 -49.092 1.00 45.12 90 SER A O 1
ATOM 735 N N . HIS A 1 91 ? 47.424 -16.577 -50.542 1.00 40.53 91 HIS A N 1
ATOM 736 C CA . HIS A 1 91 ? 47.232 -17.895 -51.154 1.00 40.53 91 HIS A CA 1
ATOM 737 C C . HIS A 1 91 ? 47.872 -19.127 -50.475 1.00 40.53 91 HIS A C 1
ATOM 739 O O . HIS A 1 91 ? 49.081 -19.320 -50.522 1.00 40.53 91 HIS A O 1
ATOM 745 N N . THR A 1 92 ? 47.038 -20.058 -50.004 1.00 45.00 92 THR A N 1
ATOM 746 C CA . THR A 1 92 ? 47.026 -21.449 -50.504 1.00 45.00 92 THR A CA 1
ATOM 747 C C . THR A 1 92 ? 45.764 -22.174 -50.036 1.00 45.00 92 THR A C 1
ATOM 749 O O . THR A 1 92 ? 45.358 -22.096 -48.880 1.00 45.00 92 THR A O 1
ATOM 752 N N . MET A 1 93 ? 45.131 -22.865 -50.983 1.00 38.91 93 MET A N 1
ATOM 753 C CA . MET A 1 93 ? 44.040 -23.809 -50.769 1.00 38.91 93 MET A CA 1
ATOM 754 C C . MET A 1 93 ? 44.453 -24.975 -49.861 1.00 38.91 93 MET A C 1
ATOM 756 O O . MET A 1 93 ? 45.497 -25.579 -50.114 1.00 38.91 93 MET A O 1
ATOM 760 N N . ARG A 1 94 ? 43.561 -25.387 -48.949 1.00 40.09 94 ARG A N 1
ATOM 761 C CA . ARG A 1 94 ? 42.983 -26.747 -48.931 1.00 40.09 94 ARG A CA 1
ATOM 762 C C . ARG A 1 94 ? 41.916 -26.931 -47.840 1.00 40.09 94 ARG A C 1
ATOM 764 O O . ARG A 1 94 ? 42.109 -26.536 -46.699 1.00 40.09 94 ARG A O 1
ATOM 771 N N . ASP A 1 95 ? 40.826 -27.561 -48.272 1.00 36.41 95 ASP A N 1
ATOM 772 C CA . ASP A 1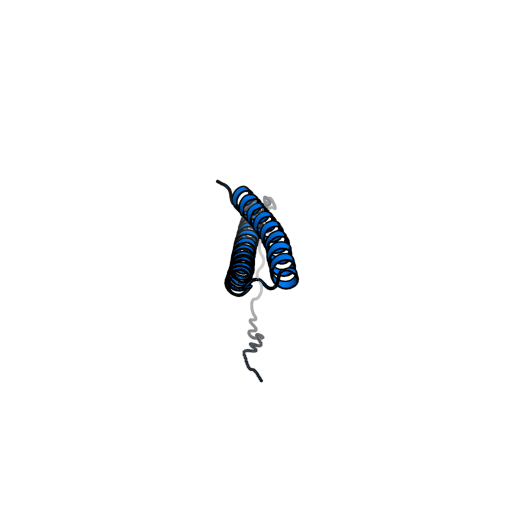 95 ? 39.942 -28.485 -47.551 1.00 36.41 95 ASP A CA 1
ATOM 773 C C . ASP A 1 95 ? 38.999 -27.966 -46.439 1.00 36.41 95 ASP A C 1
ATOM 775 O O . ASP A 1 95 ? 39.307 -27.896 -45.255 1.00 36.41 95 ASP A O 1
ATOM 779 N N . SER A 1 96 ? 37.752 -27.716 -46.860 1.00 40.69 96 SER A N 1
ATOM 780 C CA . SER A 1 96 ? 36.530 -28.127 -46.135 1.00 40.69 96 SER A CA 1
ATOM 781 C C . SER A 1 96 ? 36.352 -29.661 -46.211 1.00 40.69 96 SER A C 1
ATOM 783 O O . SER A 1 96 ? 37.033 -30.269 -47.035 1.00 40.69 96 SER A O 1
ATOM 785 N N . PRO A 1 97 ? 35.377 -30.314 -45.529 1.00 53.34 97 PRO A N 1
ATOM 786 C CA . PRO A 1 97 ? 34.417 -29.851 -44.508 1.00 53.34 97 PRO A CA 1
ATOM 787 C C . PRO A 1 97 ? 34.360 -30.777 -43.260 1.00 53.34 97 PRO A C 1
ATOM 789 O O . PRO A 1 97 ? 34.842 -31.904 -43.299 1.00 53.34 97 PRO A O 1
ATOM 792 N N . GLN A 1 98 ? 33.652 -30.383 -42.189 1.00 46.94 98 GLN A N 1
ATOM 793 C CA . GLN A 1 98 ? 32.527 -31.198 -41.686 1.00 46.94 98 GLN A CA 1
ATOM 794 C C . GLN A 1 98 ? 31.696 -30.530 -40.582 1.00 46.94 98 GLN A C 1
ATOM 796 O O . GLN A 1 98 ? 32.185 -29.987 -39.597 1.00 46.94 98 GLN A O 1
ATOM 801 N N . VAL A 1 99 ? 30.391 -30.644 -40.806 1.00 47.91 99 VAL A N 1
ATOM 802 C CA . VAL A 1 99 ? 29.248 -30.255 -39.990 1.00 47.91 99 VAL A CA 1
ATOM 8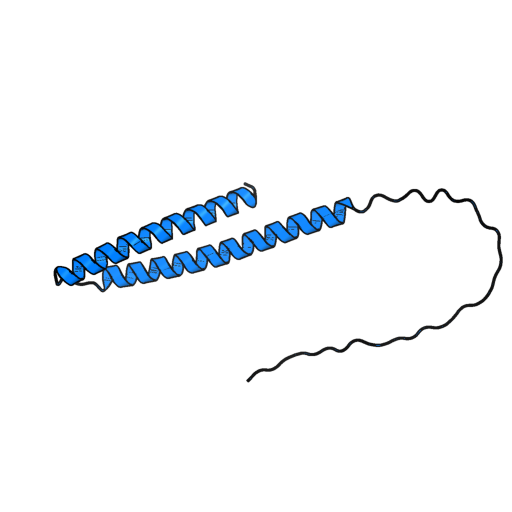03 C C . VAL A 1 99 ? 28.893 -31.406 -39.039 1.00 47.91 99 VAL A C 1
ATOM 805 O O . VAL A 1 99 ? 28.760 -32.542 -39.482 1.00 47.91 99 VAL A O 1
ATOM 808 N N . ARG A 1 100 ? 28.653 -31.106 -37.758 1.00 47.88 100 ARG A N 1
ATOM 809 C CA . ARG A 1 100 ? 27.830 -31.887 -36.805 1.00 47.88 100 ARG A CA 1
ATOM 810 C C . ARG A 1 100 ? 27.242 -30.869 -35.819 1.00 47.88 100 ARG A C 1
ATOM 812 O O . ARG A 1 100 ? 27.991 -30.296 -35.043 1.00 47.88 100 ARG A O 1
ATOM 819 N N . LEU A 1 101 ? 26.022 -30.352 -35.982 1.00 45.25 101 LEU A N 1
ATOM 820 C CA . LEU A 1 101 ? 24.705 -30.969 -35.758 1.00 45.25 101 LEU A CA 1
ATOM 821 C C . LEU A 1 101 ? 24.565 -31.668 -34.386 1.00 45.25 101 LEU A C 1
ATOM 823 O O . LEU A 1 101 ? 25.096 -32.752 -34.178 1.00 45.25 101 LEU A O 1
ATOM 827 N N . LEU A 1 102 ? 23.712 -31.037 -33.561 1.00 44.59 102 LEU A N 1
ATOM 828 C CA . LEU A 1 102 ? 22.825 -31.570 -32.510 1.00 44.59 102 LEU A CA 1
ATOM 829 C C . LEU A 1 1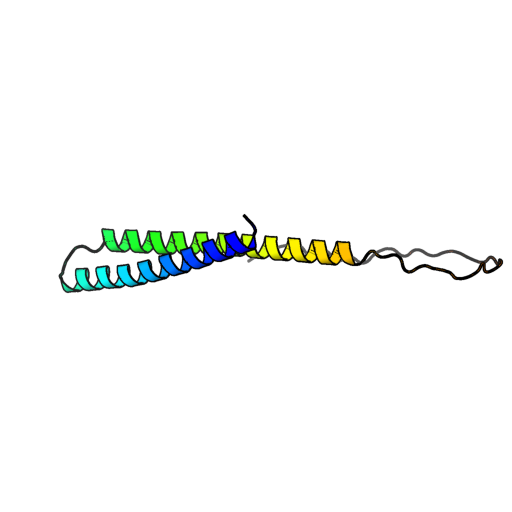02 ? 23.346 -31.684 -31.070 1.00 44.59 102 LEU A C 1
ATOM 831 O O . LEU A 1 102 ? 24.275 -32.424 -30.769 1.00 44.59 102 LEU A O 1
ATOM 835 N N . GLY A 1 103 ? 22.620 -31.016 -30.162 1.00 43.69 103 GLY A N 1
ATOM 836 C CA . GLY A 1 103 ? 22.729 -31.238 -28.721 1.00 43.69 103 GLY A CA 1
ATOM 837 C C . GLY A 1 103 ? 21.947 -30.275 -27.819 1.00 43.69 103 GLY A C 1
ATOM 838 O O . GLY A 1 103 ? 22.483 -29.868 -26.799 1.00 43.69 103 GLY A O 1
ATOM 839 N N . PHE A 1 104 ? 20.709 -29.892 -28.158 1.00 43.84 104 PHE A N 1
ATOM 840 C CA . PHE A 1 104 ? 19.779 -29.308 -27.175 1.00 43.84 104 PHE A CA 1
ATOM 841 C C . PHE A 1 104 ? 19.108 -30.434 -26.372 1.00 43.84 104 PHE A C 1
ATOM 843 O O . PHE A 1 104 ? 18.541 -31.335 -26.993 1.00 43.84 104 PHE A O 1
ATOM 850 N N . PRO A 1 105 ? 19.033 -30.333 -25.033 1.00 57.16 105 PRO A N 1
ATOM 851 C CA . PRO A 1 105 ? 17.919 -30.906 -24.289 1.00 57.16 105 PRO A CA 1
ATOM 852 C C . PRO A 1 105 ? 17.020 -29.797 -23.740 1.00 57.16 105 PRO A C 1
ATOM 854 O O . PRO A 1 105 ? 17.354 -29.052 -22.822 1.00 57.16 105 PRO A O 1
ATOM 857 N N . ASN A 1 106 ? 15.843 -29.740 -24.346 1.00 44.03 106 ASN A N 1
ATOM 858 C CA . ASN A 1 106 ? 14.609 -29.185 -23.820 1.00 44.03 106 ASN A CA 1
ATOM 859 C C . ASN A 1 106 ? 14.170 -30.005 -22.595 1.00 44.03 106 ASN A C 1
ATOM 861 O O . ASN A 1 106 ? 14.016 -31.217 -22.724 1.00 44.03 106 ASN A O 1
ATOM 865 N N . TYR A 1 107 ? 13.908 -29.360 -21.454 1.00 51.91 107 TYR A N 1
ATOM 866 C CA . TYR A 1 107 ? 13.003 -29.921 -20.452 1.00 51.91 107 TYR A CA 1
ATOM 867 C C . TYR A 1 107 ? 11.986 -28.880 -19.991 1.00 51.91 107 TYR A C 1
ATOM 869 O O . TYR A 1 107 ? 12.278 -27.900 -19.312 1.00 51.91 107 TYR A O 1
ATOM 877 N N . ASN A 1 108 ? 10.760 -29.156 -20.413 1.00 44.72 108 ASN A N 1
ATOM 878 C CA . ASN A 1 108 ? 9.511 -28.526 -20.054 1.00 44.72 108 ASN A CA 1
ATOM 879 C C . ASN A 1 108 ? 8.840 -29.350 -18.934 1.00 44.72 108 ASN A C 1
ATOM 881 O O . ASN A 1 108 ? 8.725 -30.564 -19.063 1.00 44.72 108 ASN A O 1
ATOM 885 N N . ARG A 1 109 ? 8.262 -28.641 -17.956 1.00 43.69 109 ARG A N 1
ATOM 886 C CA . ARG A 1 109 ? 6.964 -28.913 -17.298 1.00 43.69 109 ARG A CA 1
ATOM 887 C C . ARG A 1 109 ? 6.753 -30.079 -16.310 1.00 43.69 109 ARG A C 1
ATOM 889 O O . ARG A 1 109 ? 7.055 -31.232 -16.581 1.00 43.69 109 ARG A O 1
ATOM 896 N N . LYS A 1 110 ? 5.883 -29.718 -15.345 1.00 48.38 110 LYS A N 1
ATOM 897 C CA . LYS A 1 110 ? 5.062 -30.491 -14.379 1.00 48.38 110 LYS A CA 1
ATOM 898 C C . LYS A 1 110 ? 5.807 -30.825 -13.078 1.00 48.38 110 LYS A C 1
ATOM 900 O O . LYS A 1 110 ? 6.881 -31.387 -13.124 1.00 48.38 110 LYS A O 1
ATOM 905 N N . GLY A 1 111 ? 5.328 -30.475 -11.886 1.00 51.00 111 GLY A N 1
ATOM 906 C CA . GLY A 1 111 ? 3.955 -30.234 -11.452 1.00 51.00 111 GLY A CA 1
ATOM 907 C C . GLY A 1 111 ? 3.433 -31.464 -10.721 1.00 51.00 111 GLY A C 1
ATOM 908 O O . GLY A 1 111 ? 2.872 -32.345 -11.370 1.00 51.00 111 GLY A O 1
ATOM 909 N N . ARG A 1 112 ? 3.634 -31.500 -9.403 1.00 49.88 112 ARG A N 1
ATOM 910 C CA . ARG A 1 112 ? 2.712 -31.979 -8.365 1.00 49.88 112 ARG A CA 1
ATOM 911 C C . ARG A 1 112 ? 3.329 -31.729 -6.999 1.00 49.88 112 ARG A C 1
ATOM 913 O O . ARG A 1 112 ? 4.549 -31.961 -6.882 1.00 49.88 112 ARG A O 1
#

Radius of gyration: 29.8 Å; Cα contacts (8 Å, |Δi|>4): 36; chains: 1; bounding box: 65×44×76 Å

Foldseek 3Di:
DDLVVVLVVLVVVLVVLVVVLVVLVVVQVVCVVVVHDCPVSVVVSVVSVVVSVVSVVVSVVSVVVVVVVVVVVVVVVPPDDDPPPDDDDDDDDDDDDDDDDDDDDDDDDDDD

pLDDT: mean 78.63, std 23.7, range [36.41, 98.62]

Secondary structure (DSSP, 8-state):
--HHHHHHHHHHHHHHHHHHHHHHHHHHHHHHHTT---HHHHHHHHHHHHHHHHHHHHHHHHHHHHHHHHHHHHHHTT----------------------------------

Mean predicted aligned error: 15.31 Å

Solvent-accessible surface area (backbone atoms only — not comparable to full-atom values): 7149 Å² total; per-residue (Å²): 138,52,74,67,60,52,46,54,52,47,53,52,50,45,53,53,46,52,55,49,48,54,53,44,50,53,53,40,52,55,26,55,79,67,74,43,88,44,66,68,57,51,53,52,47,50,53,49,52,53,52,45,50,54,49,49,57,49,45,54,50,51,54,53,52,51,51,53,52,53,54,52,52,58,62,64,71,66,76,68,81,78,80,82,85,72,77,91,78,81,84,82,92,82,81,85,88,88,88,80,87,90,82,83,83,88,84,81,87,83,90,131

Sequence (112 aa):
MGIQEDIERVEQHIREIEQRIERQRGVITQAEESGLPTDGPRNFLWFLKETRSLSRDHLGRLLADEFRAKDSQLRCGSLHPQGLSRKPVSHTMRDSPQVRLLGFPNYNRKGR

Nearest PDB structures (foldseek):
  6r1m-assembly1_B  TM=9.684E-01  e=3.975E-01  Escherichia coli
  6r1m-assembly1_A  TM=9.939E-01  e=6.353E-01  Escherichia coli
  6he1-assembly1_A  TM=9.601E-01  e=9.496E-01  Pseudomonas aeruginosa
  6he3-assembly1_A  TM=9.571E-01  e=1.419E+00  Pseudomonas aeruginosa
  3qne-assembly1_A  TM=8.919E-01  e=3.878E+00  Candida albicans